Protein AF-A0A552DSU1-F1 (afdb_monomer_lite)

pLDDT: mean 81.42, std 9.92, range [53.41, 95.25]

Radius of gyration: 12.24 Å; chains: 1; bounding box: 27×26×32 Å

Foldseek 3Di:
DDPLVLLCVLLLDFDQDDDPDPVLVVVLNVQLNVLSVCVSVVNDDPVVSLVSNVVSVTPSVVSVVSSVVSVVVD

Organism: NCBI:txid2486257

Structure (mmCIF, N/CA/C/O backbone):
data_AF-A0A552DSU1-F1
#
_entry.id   AF-A0A552DSU1-F1
#
loop_
_atom_site.group_PDB
_atom_site.id
_atom_site.type_symbol
_atom_site.label_atom_id
_atom_site.label_alt_id
_atom_site.label_comp_id
_atom_site.label_asym_id
_atom_site.label_entity_id
_atom_site.label_seq_id
_atom_site.pdbx_PDB_ins_code
_atom_site.Cartn_x
_atom_site.Cartn_y
_atom_site.Cartn_z
_atom_site.occupancy
_atom_site.B_iso_or_equiv
_atom_site.auth_seq_id
_atom_site.auth_comp_id
_atom_site.auth_asym_id
_atom_site.auth_atom_id
_atom_site.pdbx_PDB_model_num
ATOM 1 N N . MET A 1 1 ? -2.948 -8.271 21.137 1.00 53.41 1 MET A N 1
ATOM 2 C CA . MET A 1 1 ? -2.340 -7.509 20.027 1.00 53.41 1 MET A CA 1
ATOM 3 C C . MET A 1 1 ? -3.292 -6.380 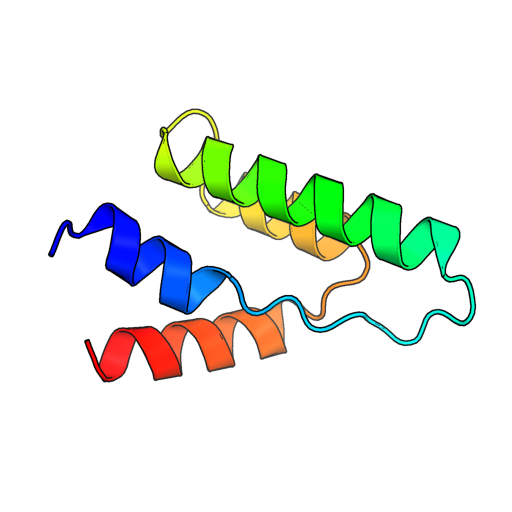19.656 1.00 53.41 1 MET A C 1
ATOM 5 O O . MET A 1 1 ? -4.453 -6.450 20.038 1.00 53.41 1 MET A O 1
ATOM 9 N N . SER A 1 2 ? -2.806 -5.291 19.053 1.00 72.06 2 SER A N 1
ATOM 10 C CA . SER A 1 2 ? -3.689 -4.224 18.555 1.00 72.06 2 SER A CA 1
ATOM 11 C C . SER A 1 2 ? -4.115 -4.583 17.137 1.00 72.06 2 SER A C 1
ATOM 13 O O . SER A 1 2 ? -3.238 -4.869 16.326 1.00 72.06 2 SER A O 1
ATOM 15 N N . PHE A 1 3 ? -5.413 -4.504 16.836 1.00 69.00 3 PHE A N 1
ATOM 16 C CA . PHE A 1 3 ? -5.990 -4.723 15.501 1.00 69.00 3 PHE A CA 1
ATOM 17 C C . PHE A 1 3 ? -5.232 -3.957 14.400 1.00 69.00 3 PHE A C 1
ATOM 19 O O . PHE A 1 3 ? -4.942 -4.478 13.330 1.00 69.00 3 PHE A O 1
ATOM 26 N N . LYS A 1 4 ? -4.778 -2.734 14.708 1.00 71.50 4 LYS A N 1
ATOM 27 C CA . LYS A 1 4 ? -3.966 -1.912 13.797 1.00 71.50 4 LYS A CA 1
ATOM 28 C C . LYS A 1 4 ? -2.616 -2.553 13.439 1.00 71.50 4 LYS A C 1
ATOM 30 O O . LYS A 1 4 ? -2.101 -2.340 12.349 1.00 71.50 4 LYS A O 1
ATOM 35 N N . GLY A 1 5 ? -2.023 -3.309 14.361 1.00 74.25 5 GLY A N 1
ATOM 36 C CA . GLY A 1 5 ? -0.758 -4.014 14.147 1.00 74.25 5 GLY A CA 1
ATOM 37 C C . GLY A 1 5 ? -0.902 -5.244 13.252 1.00 74.25 5 GLY A C 1
ATOM 38 O O . GLY A 1 5 ? -0.020 -5.489 12.434 1.00 74.25 5 GLY A O 1
ATOM 39 N N . GLU A 1 6 ? -2.015 -5.967 13.372 1.00 74.19 6 GLU A N 1
ATOM 40 C CA . GLU A 1 6 ? -2.342 -7.140 12.546 1.00 74.19 6 GLU A CA 1
ATOM 41 C C . GLU A 1 6 ? -2.623 -6.723 11.098 1.00 74.19 6 GLU A C 1
ATOM 43 O O . GLU A 1 6 ? -1.993 -7.234 10.174 1.00 74.19 6 GLU A O 1
ATOM 48 N N . VAL A 1 7 ? -3.445 -5.683 10.905 1.00 73.50 7 VAL A N 1
ATOM 49 C CA . VAL A 1 7 ? -3.709 -5.103 9.576 1.00 73.50 7 VAL A CA 1
ATOM 50 C C . VAL A 1 7 ? -2.427 -4.548 8.952 1.00 73.50 7 VAL A C 1
ATOM 52 O O . VAL A 1 7 ? -2.160 -4.767 7.773 1.00 73.50 7 VAL A O 1
ATOM 55 N N . ARG A 1 8 ? -1.573 -3.881 9.743 1.00 79.00 8 ARG A N 1
ATOM 56 C CA . ARG A 1 8 ? -0.266 -3.423 9.257 1.00 79.00 8 ARG A CA 1
ATOM 57 C C . ARG A 1 8 ? 0.583 -4.594 8.774 1.00 79.00 8 ARG A C 1
ATOM 59 O O . ARG A 1 8 ? 1.196 -4.464 7.724 1.00 79.00 8 ARG A O 1
ATOM 66 N N . GLN A 1 9 ? 0.644 -5.706 9.508 1.00 77.19 9 GLN A N 1
ATOM 67 C CA . GLN A 1 9 ? 1.415 -6.883 9.094 1.00 77.19 9 GLN A CA 1
ATOM 68 C C . GLN A 1 9 ? 0.903 -7.480 7.784 1.00 77.19 9 GLN A C 1
ATOM 70 O O . GLN A 1 9 ? 1.712 -7.694 6.885 1.00 77.19 9 GLN A O 1
ATOM 75 N N . ALA A 1 10 ? -0.411 -7.673 7.656 1.00 72.62 10 ALA A N 1
ATOM 76 C CA . ALA A 1 10 ? -1.024 -8.218 6.446 1.00 72.62 10 ALA A CA 1
ATOM 77 C C . ALA A 1 10 ? -0.747 -7.349 5.205 1.00 72.62 10 ALA A C 1
ATOM 79 O O . ALA A 1 10 ? -0.470 -7.872 4.129 1.00 72.62 10 ALA A O 1
ATOM 80 N N . LEU A 1 11 ? -0.744 -6.023 5.380 1.00 71.81 11 LEU A N 1
ATOM 81 C CA . LEU A 1 11 ? -0.566 -5.041 4.306 1.00 71.81 11 LEU A CA 1
ATOM 82 C C . LEU A 1 11 ? 0.898 -4.628 4.054 1.00 71.81 11 LEU A C 1
ATOM 84 O O . LEU A 1 11 ? 1.169 -3.893 3.105 1.00 71.81 11 LEU A O 1
ATOM 88 N N . SER A 1 12 ? 1.856 -5.074 4.879 1.00 70.3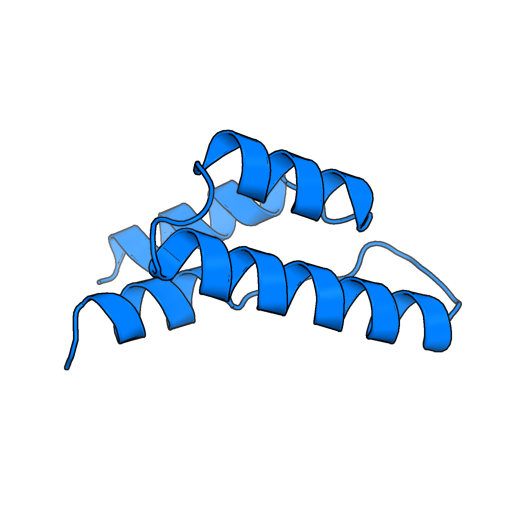1 12 SER A N 1
ATOM 89 C CA . SER A 1 12 ? 3.281 -4.697 4.765 1.00 70.31 12 SER A CA 1
ATOM 90 C C . SER A 1 12 ? 4.040 -5.441 3.660 1.00 70.31 12 SER A C 1
ATOM 92 O O . SER A 1 12 ? 5.242 -5.220 3.492 1.00 70.31 12 SER A O 1
ATOM 94 N N . LEU A 1 13 ? 3.380 -6.330 2.917 1.00 64.38 13 LEU A N 1
ATOM 95 C CA . LEU A 1 13 ? 3.994 -7.099 1.839 1.00 64.38 13 LEU A CA 1
ATOM 96 C C . LEU A 1 13 ? 4.136 -6.235 0.590 1.00 64.38 13 LEU A C 1
ATOM 98 O O . LEU A 1 13 ? 3.307 -6.237 -0.312 1.00 64.38 13 LEU A O 1
ATOM 102 N N . TRP A 1 14 ? 5.218 -5.468 0.556 1.00 64.31 14 TRP A N 1
ATOM 103 C CA . TRP A 1 14 ? 5.643 -4.797 -0.656 1.00 64.31 14 TRP A CA 1
ATOM 104 C C . TRP A 1 14 ? 6.383 -5.793 -1.551 1.00 64.31 14 TRP A C 1
ATOM 106 O O . TRP A 1 14 ? 7.477 -6.247 -1.207 1.00 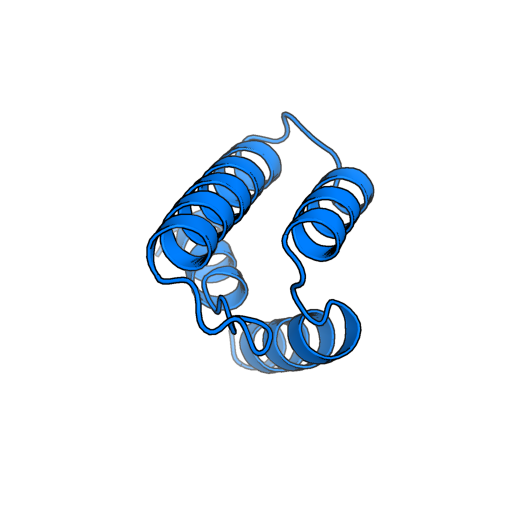64.31 14 TRP A O 1
ATOM 116 N N . ILE A 1 15 ? 5.784 -6.128 -2.693 1.00 63.19 15 ILE A N 1
ATOM 117 C CA . ILE A 1 15 ? 6.458 -6.855 -3.767 1.00 63.19 15 ILE A CA 1
ATOM 118 C C . ILE A 1 15 ? 6.879 -5.806 -4.804 1.00 63.19 15 ILE A C 1
ATOM 120 O O . ILE A 1 15 ? 6.004 -5.219 -5.445 1.00 63.19 15 ILE A O 1
ATOM 124 N N . PRO A 1 16 ? 8.185 -5.515 -4.959 1.00 59.06 16 PRO A N 1
ATOM 125 C CA . PRO A 1 16 ? 8.640 -4.637 -6.028 1.00 59.06 16 PRO A CA 1
ATOM 126 C C . PRO A 1 16 ? 8.185 -5.183 -7.379 1.00 59.06 16 PRO A C 1
ATOM 128 O O . PRO A 1 16 ? 8.415 -6.357 -7.675 1.00 59.06 16 PRO A O 1
ATOM 131 N N . GLY A 1 17 ? 7.644 -4.320 -8.239 1.00 60.44 17 GLY A N 1
ATOM 132 C CA . GLY A 1 17 ? 7.679 -4.583 -9.675 1.00 60.44 17 GLY A CA 1
ATOM 133 C C . GLY A 1 17 ? 9.130 -4.720 -10.159 1.00 60.44 17 GLY A C 1
ATOM 134 O O . GLY A 1 17 ? 10.053 -4.212 -9.519 1.00 60.44 17 GLY A O 1
ATOM 135 N N . ASN A 1 18 ? 9.344 -5.397 -11.292 1.00 62.78 18 ASN A N 1
ATOM 136 C CA . ASN A 1 18 ? 10.666 -5.528 -11.923 1.00 62.78 18 ASN A CA 1
ATOM 137 C C . ASN A 1 18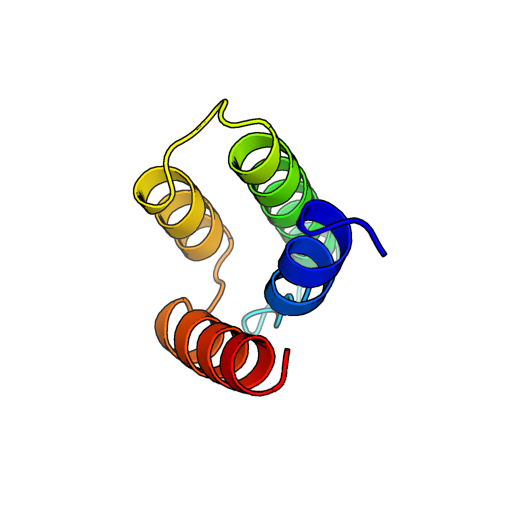 ? 11.246 -4.135 -12.250 1.00 62.78 18 ASN A C 1
ATOM 139 O O . ASN A 1 18 ? 10.957 -3.569 -13.302 1.00 62.78 18 ASN A O 1
ATOM 143 N N . SER A 1 19 ? 12.051 -3.576 -11.347 1.00 67.19 19 SER A N 1
ATOM 144 C CA . SER A 1 19 ? 12.883 -2.397 -11.583 1.00 67.19 19 SER A CA 1
ATOM 145 C C . SER A 1 19 ? 14.335 -2.770 -11.318 1.00 67.19 19 SER A C 1
ATOM 147 O O . SER A 1 19 ? 14.661 -3.338 -10.279 1.00 67.19 19 SER A O 1
ATOM 149 N N . ASP A 1 20 ? 15.221 -2.425 -12.248 1.00 75.12 20 ASP A N 1
ATOM 150 C CA . ASP A 1 20 ? 16.664 -2.634 -12.089 1.00 75.12 20 ASP A CA 1
ATOM 151 C C . ASP A 1 20 ? 17.325 -1.495 -11.281 1.00 75.12 20 ASP A C 1
ATOM 153 O O . ASP A 1 20 ? 18.527 -1.526 -11.000 1.00 75.12 20 ASP A O 1
ATOM 157 N N . ASN A 1 21 ? 16.555 -0.467 -10.895 1.00 83.50 21 ASN A N 1
ATOM 158 C CA . ASN A 1 21 ? 17.049 0.711 -10.192 1.00 83.50 21 ASN A CA 1
ATOM 159 C C . ASN A 1 21 ? 16.741 0.647 -8.691 1.00 83.50 21 ASN A C 1
ATOM 161 O O . ASN A 1 21 ? 15.649 0.981 -8.232 1.00 83.50 21 ASN A O 1
ATOM 165 N N . LEU A 1 22 ? 17.761 0.306 -7.899 1.00 80.56 22 LEU A N 1
ATOM 166 C CA . LEU A 1 22 ? 17.661 0.242 -6.439 1.00 80.56 22 LEU A CA 1
ATOM 167 C C . LEU A 1 22 ? 17.186 1.560 -5.798 1.00 80.56 22 LEU A C 1
ATOM 169 O O . LEU A 1 22 ? 16.468 1.530 -4.802 1.00 80.56 22 LEU A O 1
ATOM 173 N N . GLY A 1 23 ? 17.570 2.717 -6.344 1.00 83.50 23 GLY A N 1
ATOM 174 C CA . GLY A 1 23 ? 17.148 4.013 -5.803 1.00 83.50 23 GLY A CA 1
ATOM 175 C C . GLY A 1 23 ? 15.645 4.247 -5.958 1.00 83.50 23 GLY A C 1
ATOM 176 O O . GLY A 1 23 ? 14.995 4.747 -5.043 1.00 83.50 23 GLY A O 1
ATOM 177 N N . GLU A 1 24 ? 15.091 3.829 -7.092 1.00 82.31 24 GLU A N 1
ATOM 178 C CA . GLU A 1 24 ? 13.659 3.901 -7.386 1.00 82.31 24 GLU A CA 1
ATOM 179 C C . GLU A 1 24 ? 12.861 2.899 -6.542 1.00 82.31 24 GLU A C 1
ATOM 181 O O . GLU A 1 24 ? 11.855 3.267 -5.941 1.00 82.31 24 GLU A O 1
ATOM 186 N N . ILE A 1 25 ? 13.370 1.671 -6.396 1.00 81.81 25 ILE A N 1
ATOM 187 C CA . ILE A 1 25 ? 12.836 0.641 -5.488 1.00 81.81 25 ILE A CA 1
ATOM 188 C C . ILE A 1 25 ? 12.709 1.188 -4.062 1.00 81.81 25 ILE A C 1
ATOM 190 O O . ILE A 1 25 ? 11.647 1.088 -3.451 1.00 81.81 25 ILE A O 1
ATOM 194 N N . LEU A 1 26 ? 13.779 1.781 -3.524 1.00 83.25 26 LEU A N 1
ATOM 195 C CA . LEU A 1 26 ? 13.785 2.310 -2.157 1.00 83.25 26 LEU A CA 1
ATOM 196 C C . LEU A 1 26 ? 12.826 3.492 -1.993 1.00 83.25 26 LEU A C 1
ATOM 198 O O . LEU A 1 26 ? 12.141 3.590 -0.974 1.00 83.25 26 LEU A O 1
ATOM 202 N N . LEU A 1 27 ? 12.755 4.376 -2.990 1.00 85.69 27 LEU A N 1
ATOM 203 C CA . LEU A 1 27 ? 11.814 5.492 -2.986 1.00 85.69 27 LEU A CA 1
ATOM 204 C C . LEU A 1 27 ? 10.363 4.992 -2.981 1.00 85.69 27 LEU A C 1
ATOM 206 O O . LEU A 1 27 ? 9.577 5.406 -2.130 1.00 85.69 27 LEU A O 1
ATOM 210 N N . ASN A 1 28 ? 10.031 4.058 -3.871 1.00 86.50 28 ASN A N 1
ATOM 211 C CA . ASN A 1 28 ? 8.698 3.469 -3.977 1.00 86.50 28 ASN A CA 1
ATOM 212 C C . ASN A 1 28 ? 8.308 2.720 -2.700 1.00 86.50 28 ASN A C 1
ATOM 214 O O . ASN A 1 28 ? 7.188 2.877 -2.216 1.00 86.50 28 ASN A O 1
ATOM 218 N N . PHE A 1 29 ? 9.244 1.987 -2.093 1.00 84.81 29 PHE A N 1
ATOM 219 C CA . PHE A 1 29 ? 9.036 1.350 -0.794 1.00 84.81 29 PHE A CA 1
ATOM 220 C C . PHE A 1 29 ? 8.678 2.371 0.297 1.00 84.81 29 PHE A C 1
ATOM 222 O O . PHE A 1 29 ? 7.731 2.168 1.061 1.00 84.81 29 PHE A O 1
ATOM 229 N N . HIS A 1 30 ? 9.404 3.492 0.367 1.00 86.69 30 HIS A N 1
ATOM 230 C CA . HIS A 1 30 ? 9.111 4.552 1.333 1.00 86.69 30 HIS A CA 1
ATOM 231 C C . HIS A 1 30 ? 7.733 5.182 1.113 1.00 86.69 30 HIS A C 1
ATOM 233 O O . HIS A 1 30 ? 7.012 5.395 2.089 1.00 86.69 30 HIS A O 1
ATOM 239 N N . ILE A 1 31 ? 7.354 5.433 -0.142 1.00 89.75 31 ILE A N 1
ATOM 240 C CA . ILE A 1 31 ? 6.043 5.989 -0.498 1.00 89.75 31 ILE A CA 1
ATOM 241 C C . ILE A 1 31 ? 4.920 5.023 -0.100 1.00 89.75 31 ILE A C 1
ATOM 243 O O . ILE A 1 31 ? 3.984 5.430 0.588 1.00 89.75 31 ILE A O 1
ATOM 247 N N . CYS A 1 32 ? 5.033 3.738 -0.453 1.00 88.44 32 CYS A N 1
ATOM 248 C CA . CYS A 1 32 ? 4.034 2.720 -0.110 1.00 88.44 32 CYS A CA 1
ATOM 249 C C . CYS A 1 32 ? 3.851 2.588 1.408 1.00 88.44 32 CYS A C 1
ATOM 251 O O . CYS A 1 32 ? 2.729 2.460 1.902 1.00 88.44 32 CYS A O 1
ATOM 253 N N . ARG A 1 33 ? 4.954 2.653 2.165 1.00 88.12 33 ARG A N 1
ATOM 254 C CA . ARG A 1 33 ? 4.919 2.595 3.628 1.00 88.12 33 ARG A CA 1
ATOM 255 C C . ARG A 1 33 ? 4.215 3.807 4.241 1.00 88.12 33 ARG A C 1
ATOM 257 O O . ARG A 1 33 ? 3.400 3.620 5.140 1.00 88.12 33 ARG A O 1
ATOM 264 N N . ASP A 1 34 ? 4.526 5.020 3.780 1.00 91.38 34 ASP A N 1
ATOM 265 C CA . ASP A 1 34 ? 3.863 6.240 4.267 1.00 91.38 34 ASP A CA 1
ATOM 266 C C . ASP A 1 34 ? 2.365 6.222 3.932 1.00 91.38 34 ASP A C 1
ATOM 268 O O . ASP A 1 34 ? 1.533 6.565 4.769 1.00 91.38 34 ASP A O 1
ATOM 272 N N . ALA A 1 35 ? 2.006 5.738 2.740 1.00 91.12 35 ALA A N 1
ATOM 273 C CA . ALA A 1 35 ? 0.616 5.574 2.332 1.00 91.12 35 ALA A CA 1
ATOM 274 C C . ALA A 1 35 ? -0.140 4.589 3.240 1.00 91.12 35 ALA A C 1
ATOM 276 O O . ALA A 1 35 ? -1.255 4.890 3.664 1.00 91.12 35 ALA A O 1
ATOM 277 N N . LEU A 1 36 ? 0.479 3.460 3.607 1.00 90.12 36 LEU A N 1
ATOM 278 C CA . LEU A 1 36 ? -0.105 2.510 4.557 1.00 90.12 36 LEU A CA 1
ATOM 279 C C . LEU A 1 36 ? -0.319 3.150 5.934 1.00 90.12 36 LEU A C 1
ATOM 281 O O . LEU A 1 36 ? -1.394 3.016 6.513 1.00 90.12 36 LEU A O 1
ATOM 285 N N . ASP A 1 37 ? 0.679 3.866 6.460 1.00 90.19 37 ASP A N 1
ATOM 286 C CA . ASP A 1 37 ? 0.554 4.550 7.751 1.00 90.19 37 ASP A CA 1
ATOM 287 C C . ASP A 1 37 ? -0.585 5.592 7.718 1.00 90.19 37 ASP A C 1
ATOM 289 O O . ASP A 1 37 ? -1.438 5.602 8.608 1.00 90.19 37 ASP A O 1
ATOM 293 N N . ARG A 1 38 ? -0.690 6.382 6.642 1.00 92.44 38 ARG A N 1
ATOM 294 C CA . ARG A 1 38 ? -1.784 7.349 6.435 1.00 92.44 38 ARG A CA 1
ATOM 295 C C . ARG A 1 38 ? -3.158 6.694 6.327 1.00 92.44 38 ARG A C 1
ATOM 297 O O . ARG A 1 38 ? -4.123 7.238 6.862 1.00 92.44 38 ARG A O 1
ATOM 304 N N . PHE A 1 39 ? -3.260 5.553 5.648 1.00 91.69 39 PHE A N 1
ATOM 305 C CA . PHE A 1 39 ? -4.503 4.787 5.558 1.00 91.69 39 PHE A CA 1
ATOM 306 C C . PHE A 1 39 ? -4.927 4.272 6.939 1.00 91.69 39 PHE A C 1
ATOM 308 O O . PHE A 1 39 ? -6.065 4.475 7.359 1.00 91.69 39 PHE A O 1
ATOM 315 N N . LEU A 1 40 ? -3.990 3.693 7.696 1.00 87.94 40 LEU A N 1
ATOM 316 C CA . LEU A 1 40 ? -4.236 3.185 9.050 1.00 87.94 40 LEU A CA 1
ATOM 317 C C . LEU A 1 40 ? -4.538 4.291 10.077 1.00 87.94 40 LEU A C 1
ATOM 319 O O . LEU A 1 40 ? -5.130 4.012 11.122 1.00 87.94 40 LEU A O 1
ATOM 323 N N . ASP A 1 41 ? -4.114 5.525 9.812 1.00 92.06 41 ASP A N 1
ATOM 324 C CA . ASP A 1 41 ? -4.474 6.720 10.584 1.00 92.06 41 ASP A CA 1
ATOM 325 C C . ASP A 1 41 ? -5.810 7.346 10.137 1.00 92.06 41 ASP A C 1
ATOM 327 O O . ASP A 1 41 ? -6.286 8.290 10.767 1.00 92.06 41 ASP A O 1
ATOM 331 N N . GLY A 1 42 ? -6.434 6.826 9.073 1.00 91.06 42 GLY A N 1
ATOM 332 C CA . GLY A 1 42 ? -7.684 7.347 8.513 1.00 91.06 42 GLY A CA 1
ATOM 333 C C . GLY A 1 42 ? -7.528 8.681 7.774 1.00 91.06 42 GLY A C 1
ATOM 334 O O . GLY A 1 42 ? -8.512 9.392 7.583 1.00 91.06 42 GLY A O 1
ATOM 335 N N . LEU A 1 43 ? -6.302 9.043 7.380 1.00 95.25 43 LEU A N 1
ATOM 336 C CA . LEU A 1 43 ? -5.992 10.290 6.671 1.00 95.25 43 LEU A CA 1
ATOM 337 C C . LEU A 1 43 ? -6.282 10.206 5.168 1.00 95.25 43 LEU A C 1
ATOM 339 O O . LEU A 1 43 ? -6.507 11.234 4.533 1.00 95.25 43 LEU A O 1
ATOM 343 N N . ILE A 1 44 ? -6.254 8.997 4.604 1.00 94.81 44 ILE A N 1
ATOM 344 C CA . ILE A 1 44 ? -6.590 8.713 3.204 1.00 94.81 44 ILE A CA 1
ATOM 345 C C . ILE A 1 44 ? -7.558 7.530 3.128 1.00 94.81 44 ILE A C 1
ATOM 347 O O . ILE A 1 44 ? -7.582 6.688 4.028 1.00 94.81 44 ILE A O 1
ATOM 351 N N . SER A 1 45 ? -8.358 7.467 2.061 1.00 94.19 45 SER A N 1
ATOM 352 C CA . SER A 1 45 ? -9.219 6.312 1.798 1.00 94.19 45 SER A CA 1
ATOM 353 C C . SER A 1 45 ? -8.406 5.113 1.306 1.00 94.19 45 SER A C 1
ATOM 355 O O . SER A 1 45 ? -7.257 5.251 0.878 1.00 94.19 45 SER A O 1
ATOM 357 N N . PHE A 1 46 ? -9.027 3.933 1.338 1.00 88.38 46 PHE A N 1
ATOM 358 C CA . PHE A 1 46 ? -8.441 2.726 0.761 1.00 88.38 46 PHE A CA 1
ATOM 359 C C . PHE A 1 46 ? -8.200 2.877 -0.750 1.00 88.38 46 PHE A C 1
ATOM 361 O O . PHE A 1 46 ? -7.128 2.525 -1.224 1.00 88.38 46 PHE A O 1
ATOM 368 N N . ASP A 1 47 ? -9.127 3.496 -1.489 1.00 92.31 47 ASP A N 1
ATOM 369 C CA . ASP A 1 47 ? -8.951 3.740 -2.928 1.00 92.31 47 ASP A CA 1
ATOM 370 C C . ASP A 1 47 ? -7.712 4.604 -3.212 1.00 92.31 47 ASP A C 1
ATOM 372 O O . ASP A 1 47 ? -6.878 4.250 -4.040 1.00 92.31 47 ASP A O 1
ATOM 376 N N . THR A 1 48 ? -7.525 5.693 -2.455 1.00 93.38 48 THR A N 1
ATOM 377 C CA . THR A 1 48 ? -6.331 6.546 -2.575 1.00 93.38 48 THR A CA 1
ATOM 378 C C . THR A 1 48 ? -5.054 5.795 -2.200 1.00 93.38 48 THR A C 1
ATOM 380 O O . THR A 1 48 ? -4.005 6.020 -2.799 1.00 93.38 48 THR A O 1
ATOM 383 N N . TYR A 1 49 ? -5.117 4.896 -1.218 1.00 91.56 49 TYR A N 1
ATOM 384 C CA . TYR A 1 49 ? -3.991 4.031 -0.880 1.00 91.56 49 TYR A CA 1
ATOM 385 C C . TYR A 1 49 ? -3.595 3.124 -2.058 1.00 91.56 49 TYR A C 1
ATOM 387 O O . TYR A 1 49 ? -2.416 3.084 -2.417 1.00 91.56 49 TYR A O 1
ATOM 395 N N . LEU A 1 50 ? -4.563 2.468 -2.705 1.00 90.12 50 LEU A N 1
ATOM 396 C CA . LEU A 1 50 ? -4.315 1.604 -3.865 1.00 90.12 50 LEU A CA 1
ATOM 397 C C . LEU A 1 50 ? -3.782 2.380 -5.077 1.00 90.12 50 LEU A C 1
ATOM 399 O O . LEU A 1 50 ? -2.866 1.908 -5.748 1.00 90.12 50 LEU A O 1
ATOM 403 N N . GLU A 1 51 ? -4.290 3.589 -5.333 1.00 92.94 51 GLU A N 1
ATOM 404 C CA . GLU A 1 51 ? -3.763 4.471 -6.384 1.00 92.94 51 GLU A CA 1
ATOM 405 C C . GLU A 1 51 ? -2.278 4.799 -6.163 1.00 92.94 51 GLU A C 1
ATOM 407 O O . GLU A 1 51 ? -1.485 4.798 -7.110 1.00 92.94 51 GLU A O 1
ATOM 412 N N . ILE A 1 52 ? -1.873 5.033 -4.907 1.00 91.88 52 ILE A N 1
ATOM 413 C CA . ILE A 1 52 ? -0.467 5.271 -4.561 1.00 91.88 52 ILE A CA 1
ATOM 414 C C . ILE A 1 52 ? 0.370 4.009 -4.805 1.00 91.88 52 ILE A C 1
ATOM 416 O O . ILE A 1 52 ? 1.440 4.113 -5.408 1.00 91.88 52 ILE A O 1
ATOM 420 N N . LEU A 1 53 ? -0.108 2.825 -4.406 1.00 89.31 53 LEU A N 1
ATOM 421 C CA . LEU A 1 53 ? 0.589 1.563 -4.687 1.00 89.31 53 LEU A CA 1
ATOM 422 C C . LEU A 1 53 ? 0.789 1.346 -6.195 1.00 89.31 53 LEU A C 1
ATOM 424 O O . LEU A 1 53 ? 1.910 1.066 -6.627 1.00 89.31 53 LEU A O 1
ATOM 428 N N . ALA A 1 54 ? -0.257 1.559 -6.997 1.00 88.56 54 ALA A N 1
ATOM 429 C CA . ALA A 1 54 ? -0.183 1.463 -8.454 1.00 88.56 54 ALA A CA 1
ATOM 430 C C . ALA A 1 54 ? 0.856 2.436 -9.036 1.00 88.56 54 ALA A C 1
ATOM 432 O O . ALA A 1 54 ? 1.648 2.062 -9.902 1.00 88.56 54 ALA A O 1
ATOM 433 N N . SER A 1 55 ? 0.917 3.671 -8.521 1.00 89.69 55 SER A N 1
ATOM 434 C CA . SER A 1 55 ? 1.913 4.669 -8.944 1.00 89.69 55 SER A CA 1
ATOM 435 C C . SER A 1 55 ? 3.358 4.263 -8.623 1.00 89.69 55 SER A C 1
ATOM 437 O O . SER A 1 55 ? 4.289 4.674 -9.314 1.00 89.69 55 SER A O 1
ATOM 439 N N . CYS A 1 56 ? 3.545 3.415 -7.609 1.00 87.62 56 CYS A N 1
ATOM 440 C CA . CYS A 1 56 ? 4.826 2.843 -7.205 1.00 87.62 56 CYS A CA 1
ATOM 441 C C . CYS A 1 56 ? 5.178 1.538 -7.937 1.00 87.62 56 CYS A C 1
ATOM 443 O O . CYS A 1 56 ? 6.114 0.845 -7.524 1.00 87.62 56 CYS A O 1
ATOM 445 N N . ASN A 1 57 ? 4.460 1.216 -9.019 1.00 83.56 57 ASN A N 1
ATOM 446 C CA . ASN A 1 57 ? 4.657 0.014 -9.829 1.00 83.56 57 ASN A CA 1
ATOM 447 C C . ASN A 1 57 ? 4.472 -1.288 -9.025 1.00 83.56 57 ASN A C 1
ATOM 449 O O . ASN A 1 57 ? 5.135 -2.293 -9.291 1.00 83.56 57 ASN A O 1
ATOM 453 N N . VAL A 1 58 ? 3.604 -1.248 -8.009 1.00 82.88 58 VAL A N 1
ATOM 454 C CA . VAL A 1 58 ? 3.145 -2.435 -7.283 1.00 82.88 58 VAL A CA 1
ATOM 455 C C . VAL A 1 58 ? 2.034 -3.086 -8.097 1.00 82.88 58 VAL A C 1
ATOM 457 O O . VAL A 1 58 ? 1.125 -2.402 -8.568 1.00 82.88 58 VAL A O 1
ATOM 460 N N . ASP A 1 59 ? 2.102 -4.405 -8.246 1.00 84.19 59 ASP A N 1
ATOM 461 C CA . ASP A 1 59 ? 0.989 -5.200 -8.760 1.00 84.19 59 ASP A CA 1
ATOM 462 C C . ASP A 1 59 ? -0.146 -5.191 -7.728 1.00 84.19 59 ASP A C 1
ATOM 464 O O . ASP A 1 59 ? -0.103 -5.916 -6.735 1.00 84.19 59 ASP A O 1
ATOM 468 N N . VAL A 1 60 ? -1.115 -4.294 -7.922 1.00 84.56 60 VAL A N 1
ATOM 469 C CA . VAL A 1 60 ? -2.214 -4.077 -6.974 1.00 84.56 60 VAL A CA 1
ATOM 470 C C . VAL A 1 60 ? -3.136 -5.290 -6.895 1.00 84.56 60 VAL A C 1
ATOM 472 O O . VAL A 1 60 ? -3.621 -5.596 -5.808 1.00 84.56 60 VAL A O 1
ATOM 475 N N . ASP A 1 61 ? -3.347 -6.000 -8.003 1.00 84.81 61 ASP A N 1
ATOM 476 C CA . ASP A 1 61 ? -4.211 -7.180 -8.024 1.00 84.81 61 ASP A CA 1
ATOM 477 C C . ASP A 1 61 ? -3.578 -8.303 -7.192 1.00 84.81 61 ASP A C 1
ATOM 479 O O . ASP A 1 61 ? -4.187 -8.784 -6.234 1.00 84.81 61 ASP A O 1
ATOM 483 N N . GLY A 1 62 ? -2.306 -8.627 -7.460 1.00 81.00 62 GLY A N 1
ATOM 484 C CA . GLY A 1 62 ? -1.559 -9.611 -6.671 1.00 81.00 62 GLY A CA 1
ATOM 485 C C . GLY A 1 62 ? -1.369 -9.190 -5.209 1.00 81.00 62 GLY A C 1
ATOM 486 O O . GLY A 1 62 ? -1.434 -10.018 -4.301 1.00 81.00 62 GLY A O 1
ATOM 487 N N . TYR A 1 63 ? -1.184 -7.893 -4.951 1.00 83.56 63 TYR A N 1
ATOM 488 C CA . TYR A 1 63 ? -1.134 -7.351 -3.595 1.00 83.56 63 TYR A CA 1
ATOM 489 C C . TYR A 1 63 ? -2.444 -7.588 -2.834 1.00 83.56 63 TYR A C 1
ATOM 491 O O . TYR A 1 63 ? -2.407 -8.034 -1.688 1.00 83.56 63 TYR A O 1
ATOM 499 N N . CYS A 1 64 ? -3.590 -7.304 -3.457 1.00 83.31 64 CYS A N 1
ATOM 500 C CA . CYS A 1 64 ? -4.904 -7.486 -2.848 1.00 83.31 64 CYS A CA 1
ATOM 501 C C . CYS A 1 64 ? -5.208 -8.962 -2.573 1.00 83.31 64 CYS A C 1
ATOM 503 O O . CYS A 1 64 ? -5.707 -9.261 -1.493 1.00 83.31 64 CYS A O 1
ATOM 505 N N . GLU A 1 65 ? -4.865 -9.873 -3.489 1.00 85.38 65 GLU A N 1
ATOM 506 C CA . GLU A 1 65 ? -5.011 -11.322 -3.271 1.00 85.38 65 GLU A CA 1
ATOM 507 C C . GLU A 1 65 ? -4.209 -11.786 -2.047 1.00 85.38 65 GLU A C 1
ATOM 509 O O . GLU A 1 65 ? -4.748 -12.422 -1.145 1.00 85.38 65 GLU A O 1
ATOM 514 N N . ILE A 1 66 ? -2.936 -11.392 -1.958 1.00 82.19 66 ILE A N 1
ATOM 515 C CA . ILE A 1 66 ? -2.067 -11.748 -0.829 1.00 82.19 66 ILE A CA 1
ATOM 516 C C . ILE A 1 66 ? -2.555 -11.108 0.479 1.00 82.19 66 ILE A C 1
ATOM 518 O O . ILE A 1 66 ? -2.484 -11.720 1.547 1.00 82.19 66 ILE A O 1
ATOM 522 N N . ALA A 1 67 ? -3.013 -9.858 0.422 1.00 81.62 67 ALA A N 1
ATOM 523 C CA . ALA A 1 67 ? -3.549 -9.160 1.582 1.00 81.62 67 ALA A CA 1
ATOM 524 C C . ALA A 1 67 ? -4.823 -9.838 2.105 1.00 81.62 67 ALA A C 1
ATOM 526 O O . ALA A 1 67 ? -4.942 -10.020 3.316 1.00 81.62 67 ALA A O 1
ATOM 527 N N . ASP A 1 68 ? -5.736 -10.233 1.215 1.00 83.25 68 ASP A N 1
ATOM 528 C CA . ASP A 1 68 ? -6.967 -10.951 1.559 1.00 83.25 68 ASP A CA 1
ATOM 529 C C . ASP A 1 68 ? -6.656 -12.326 2.158 1.00 83.25 68 ASP A C 1
ATOM 531 O O . ASP A 1 68 ? -7.145 -12.653 3.242 1.00 83.25 68 ASP A O 1
ATOM 535 N N . ASP A 1 69 ? -5.732 -13.072 1.542 1.00 81.94 69 ASP A N 1
ATOM 536 C CA . ASP A 1 69 ? -5.236 -14.340 2.075 1.00 81.94 69 ASP A CA 1
ATOM 537 C C . ASP A 1 69 ? -4.705 -14.165 3.501 1.00 81.94 69 ASP A C 1
ATOM 539 O O . ASP A 1 69 ? -5.116 -14.901 4.393 1.00 81.94 69 ASP A O 1
ATOM 543 N N . ASN A 1 70 ? -3.859 -13.163 3.760 1.00 78.19 70 ASN A N 1
ATOM 544 C CA . ASN A 1 70 ? -3.312 -12.907 5.097 1.00 78.19 70 ASN A CA 1
ATOM 545 C C . ASN A 1 70 ? -4.366 -12.476 6.119 1.00 78.19 70 ASN A C 1
ATOM 547 O O . ASN A 1 70 ? -4.262 -12.831 7.293 1.00 78.19 70 ASN A O 1
ATOM 551 N N . LEU A 1 71 ? -5.355 -11.689 5.694 1.00 79.06 71 LEU A N 1
ATOM 552 C CA . LEU A 1 71 ? -6.456 -11.253 6.549 1.00 79.06 71 LEU A CA 1
ATOM 553 C C . LEU A 1 71 ? -7.407 -12.407 6.879 1.00 79.06 71 LEU A C 1
ATOM 555 O O . LEU A 1 71 ? -7.974 -12.419 7.964 1.00 79.06 71 LEU A O 1
ATOM 559 N N . SER A 1 72 ? -7.544 -13.396 5.993 1.00 76.88 72 SER A N 1
ATOM 560 C CA . SER A 1 72 ? -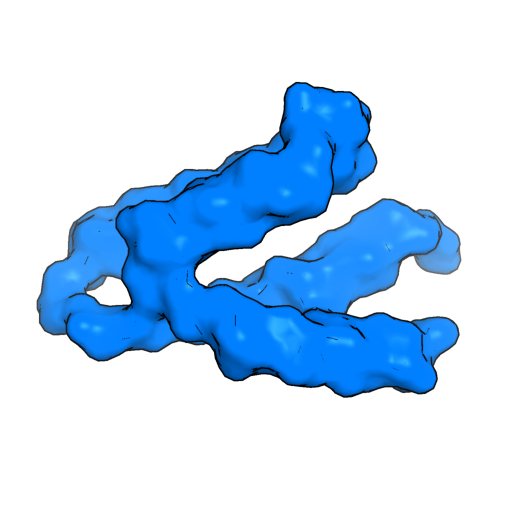8.389 -14.576 6.214 1.00 76.88 72 SER A CA 1
ATOM 561 C C . SER A 1 72 ? -7.876 -15.515 7.321 1.00 76.88 72 SER A C 1
ATOM 563 O O . SER A 1 72 ? -8.640 -16.326 7.848 1.00 76.88 72 SER A O 1
ATOM 565 N N . ILE A 1 73 ? -6.588 -15.412 7.671 1.00 69.00 73 ILE A N 1
ATOM 566 C CA . ILE A 1 73 ? -5.905 -16.244 8.681 1.00 69.00 73 ILE A CA 1
ATOM 567 C C . ILE A 1 73 ? -5.790 -15.551 10.050 1.00 69.00 73 ILE A C 1
ATOM 569 O O . ILE A 1 73 ? -5.304 -16.174 11.0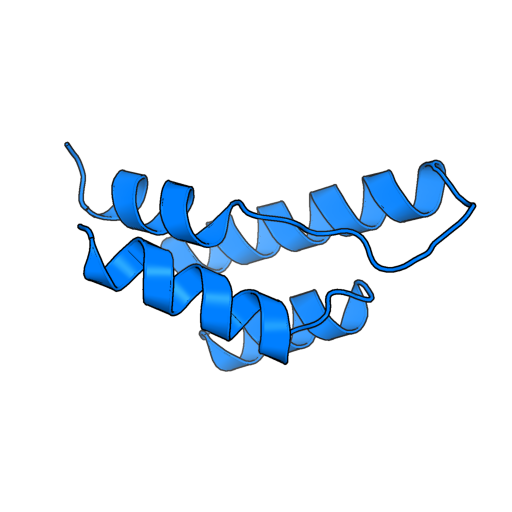00 1.00 69.00 73 ILE A O 1
ATOM 573 N N . LEU A 1 74 ? -6.192 -14.277 10.136 1.00 61.12 74 LEU A N 1
ATOM 574 C CA . LEU A 1 74 ? -6.232 -13.466 11.359 1.00 61.12 74 LEU A CA 1
ATOM 575 C C . LEU A 1 74 ? -7.569 -13.641 12.094 1.00 61.12 74 LEU A C 1
ATOM 577 O O . LEU A 1 74 ? -7.522 -13.765 13.340 1.00 61.12 74 LEU A O 1
#

Sequence (74 aa):
MSFKGEVRQALSLWIPGNSDNLGEILLNFHICRDALDRFLDGLISFDTYLEILASCNVDVDGYCEIADDNLSIL

Secondary structure (DSSP, 8-state):
--HHHHHHHHH------S-S-HHHHHHHHHHHHHHHHHHHTTSS-HHHHHHHHHHTT--HHHHHHHHHHHHHT-